Protein AF-A0A3D1QAK8-F1 (afdb_monomer_lite)

pLDDT: mean 96.1, std 4.77, range [62.31, 98.62]

Secondary structure (DSSP, 8-state):
-HHHHH-HHHHHHHHHHHHHHHHHHHHHHSEESS-GGG--SSEEEEE-TT---HHHHHHHHHTTT---EEP-GGGTTTEEEEE---

Structure (mmCIF, N/CA/C/O backbone):
data_AF-A0A3D1QAK8-F1
#
_entry.id   AF-A0A3D1QAK8-F1
#
loop_
_atom_site.group_PDB
_atom_site.id
_atom_site.type_symbol
_atom_site.label_atom_id
_atom_site.label_alt_id
_atom_site.label_comp_id
_atom_site.label_asym_id
_atom_site.label_entity_id
_atom_site.label_seq_id
_atom_site.pdbx_PDB_ins_code
_atom_site.Cartn_x
_atom_site.Cartn_y
_atom_site.Cartn_z
_atom_site.occupancy
_atom_site.B_iso_or_equiv
_atom_site.auth_seq_id
_atom_site.auth_comp_id
_atom_site.auth_asym_id
_atom_site.auth_atom_id
_atom_site.pdbx_PDB_model_num
ATOM 1 N N . GLU A 1 1 ? 16.000 10.774 -18.486 1.00 62.31 1 GLU A N 1
ATOM 2 C CA . GLU A 1 1 ? 16.861 9.752 -19.127 1.00 62.31 1 GLU A CA 1
ATOM 3 C C . GLU A 1 1 ? 16.614 8.337 -18.604 1.00 62.31 1 GLU A C 1
ATOM 5 O O . GLU A 1 1 ? 16.146 7.527 -19.389 1.00 62.31 1 GLU A O 1
ATOM 10 N N . ARG A 1 2 ? 16.776 8.045 -17.299 1.00 84.31 2 ARG A N 1
ATOM 11 C CA . ARG A 1 2 ? 16.604 6.684 -16.722 1.00 84.31 2 ARG A CA 1
ATOM 12 C C . ARG A 1 2 ? 15.339 5.909 -17.143 1.00 84.31 2 ARG A C 1
ATOM 14 O O . ARG A 1 2 ? 15.439 4.718 -17.400 1.00 84.31 2 ARG A O 1
ATOM 21 N N . ILE A 1 3 ? 14.175 6.563 -17.232 1.00 90.19 3 ILE A N 1
ATOM 22 C CA . ILE A 1 3 ? 12.901 5.921 -17.630 1.00 90.19 3 ILE A CA 1
ATOM 23 C C . ILE A 1 3 ? 12.937 5.431 -19.083 1.00 90.19 3 ILE A C 1
ATOM 25 O O . ILE A 1 3 ? 12.486 4.329 -19.381 1.00 90.19 3 ILE A O 1
ATOM 29 N N . LEU A 1 4 ? 13.477 6.247 -19.992 1.00 93.06 4 LEU A N 1
ATOM 30 C CA . LEU A 1 4 ? 13.557 5.889 -21.408 1.00 93.06 4 LEU A CA 1
ATOM 31 C C . LEU A 1 4 ? 14.624 4.815 -21.639 1.00 93.06 4 LEU A C 1
ATOM 33 O O . LEU A 1 4 ? 14.427 3.943 -22.475 1.00 93.06 4 LEU A O 1
ATOM 37 N N . THR A 1 5 ? 15.704 4.831 -20.850 1.00 94.62 5 THR A N 1
ATOM 38 C CA . THR A 1 5 ? 16.725 3.774 -20.850 1.00 94.62 5 THR A CA 1
ATOM 39 C C . THR A 1 5 ? 16.183 2.433 -20.340 1.00 94.62 5 THR A C 1
ATOM 41 O O . THR A 1 5 ? 16.508 1.396 -20.908 1.00 94.62 5 THR A O 1
ATOM 44 N N . GLU A 1 6 ? 15.353 2.435 -19.288 1.00 92.56 6 GLU A N 1
ATOM 45 C CA . GLU A 1 6 ? 14.645 1.240 -18.792 1.00 92.56 6 GLU A CA 1
ATOM 46 C C . GLU A 1 6 ? 13.677 0.684 -19.850 1.00 92.56 6 GLU A C 1
ATOM 48 O O . GLU A 1 6 ? 13.571 -0.530 -20.016 1.00 92.56 6 GLU A O 1
ATOM 53 N N . GLY A 1 7 ? 13.016 1.578 -20.590 1.00 96.12 7 GLY A N 1
ATOM 54 C CA . GLY A 1 7 ? 11.969 1.260 -21.555 1.00 96.12 7 GLY A CA 1
ATOM 55 C C . GLY A 1 7 ? 10.585 1.293 -20.906 1.00 96.12 7 GLY A C 1
ATOM 56 O O . GLY A 1 7 ? 10.370 0.738 -19.829 1.00 96.12 7 GLY A O 1
ATOM 57 N N . LEU A 1 8 ? 9.628 1.948 -21.571 1.00 95.19 8 LEU A N 1
ATOM 58 C CA . LEU A 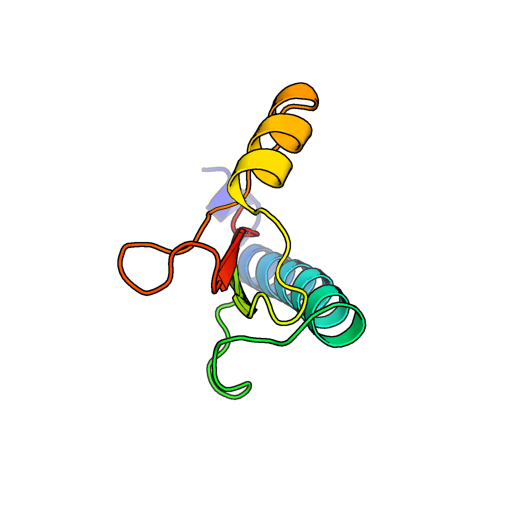1 8 ? 8.293 2.199 -21.011 1.00 95.19 8 LEU A CA 1
ATOM 59 C C . LEU A 1 8 ? 7.544 0.906 -20.669 1.00 95.19 8 LEU A C 1
ATOM 61 O O . LEU A 1 8 ? 6.988 0.793 -19.581 1.00 95.19 8 LEU A O 1
ATOM 65 N N . GLU A 1 9 ? 7.579 -0.087 -21.557 1.00 95.75 9 GLU A N 1
ATOM 66 C CA . GLU A 1 9 ? 6.911 -1.375 -21.335 1.00 95.75 9 GLU A CA 1
ATOM 67 C C . GLU A 1 9 ? 7.484 -2.112 -20.123 1.00 95.75 9 GLU A C 1
ATOM 69 O O . GLU A 1 9 ? 6.733 -2.538 -19.248 1.00 95.75 9 GLU A O 1
ATOM 74 N N . LYS A 1 10 ? 8.817 -2.188 -20.025 1.00 95.56 10 LYS A N 1
ATOM 75 C CA . LYS A 1 10 ? 9.510 -2.819 -18.893 1.00 95.56 10 LYS A CA 1
ATOM 76 C C . LYS A 1 10 ? 9.198 -2.112 -17.579 1.00 95.56 10 LYS A C 1
ATOM 78 O O . LYS A 1 10 ? 8.982 -2.775 -16.567 1.00 95.56 10 LYS A O 1
ATOM 83 N N . ARG A 1 11 ? 9.123 -0.780 -17.599 1.00 94.94 11 ARG A N 1
ATOM 84 C CA . ARG A 1 11 ? 8.743 0.014 -16.429 1.00 94.94 11 ARG A CA 1
ATOM 85 C C . ARG A 1 11 ? 7.312 -0.290 -15.980 1.00 94.94 11 ARG A C 1
ATOM 87 O O . ARG A 1 11 ? 7.100 -0.568 -14.803 1.00 94.94 11 ARG A O 1
ATOM 94 N N . CYS A 1 12 ? 6.348 -0.274 -16.903 1.00 95.38 12 CYS A N 1
ATOM 95 C CA . CYS A 1 12 ? 4.952 -0.598 -16.596 1.00 95.38 12 CYS A CA 1
ATOM 96 C C . CYS A 1 12 ? 4.795 -2.035 -16.087 1.00 95.38 12 CYS A C 1
ATOM 98 O O . CYS A 1 12 ? 4.049 -2.273 -15.142 1.00 95.38 12 CYS A O 1
ATOM 100 N N . GLU A 1 13 ? 5.515 -2.985 -16.678 1.00 96.38 13 GLU A N 1
ATOM 101 C CA . GLU A 1 13 ? 5.510 -4.377 -16.234 1.00 96.38 13 GLU A CA 1
ATOM 102 C C . GLU A 1 13 ? 6.064 -4.517 -14.811 1.00 96.38 13 GLU A C 1
ATOM 104 O O . GLU A 1 13 ? 5.444 -5.143 -13.953 1.00 96.38 13 GLU A O 1
ATOM 109 N N . ARG A 1 14 ? 7.174 -3.841 -14.504 1.00 96.25 14 ARG A N 1
ATOM 110 C CA . ARG A 1 14 ? 7.732 -3.820 -13.149 1.00 96.25 14 ARG A CA 1
ATOM 111 C C . ARG A 1 14 ? 6.765 -3.208 -12.131 1.00 96.25 14 ARG A C 1
ATOM 113 O O . ARG A 1 14 ? 6.655 -3.721 -11.018 1.00 96.25 14 ARG A O 1
ATOM 120 N N . HIS A 1 15 ? 6.045 -2.144 -12.496 1.00 97.06 15 HIS A N 1
ATOM 121 C CA . HIS A 1 15 ? 4.989 -1.569 -11.651 1.00 97.06 15 HIS A CA 1
ATOM 122 C C . HIS A 1 15 ? 3.870 -2.575 -11.381 1.00 97.06 15 HIS A C 1
ATOM 124 O O . HIS A 1 15 ? 3.516 -2.775 -10.223 1.00 97.06 15 HIS A O 1
ATOM 130 N N . ARG A 1 16 ? 3.392 -3.300 -12.400 1.00 97.31 16 ARG A N 1
ATOM 131 C CA . ARG A 1 16 ? 2.379 -4.359 -12.229 1.00 97.31 16 ARG A CA 1
ATOM 132 C C . ARG A 1 16 ? 2.845 -5.484 -11.314 1.00 97.31 16 ARG A C 1
ATOM 134 O O . ARG A 1 16 ? 2.095 -5.903 -10.435 1.00 97.31 16 ARG A O 1
ATOM 141 N N . GLN A 1 17 ? 4.087 -5.937 -11.466 1.00 97.62 17 GLN A N 1
ATOM 142 C CA . GLN A 1 17 ? 4.661 -6.985 -10.617 1.00 97.62 17 GLN A CA 1
ATOM 143 C C . GLN A 1 17 ? 4.727 -6.552 -9.148 1.00 97.62 17 GLN A C 1
ATOM 145 O O . GLN A 1 17 ? 4.306 -7.290 -8.254 1.00 97.62 17 GLN A O 1
ATOM 150 N N . MET A 1 18 ? 5.192 -5.327 -8.888 1.00 97.88 18 MET A N 1
ATOM 151 C CA . MET A 1 18 ? 5.219 -4.777 -7.533 1.00 97.88 18 MET A CA 1
ATOM 152 C C . MET A 1 18 ? 3.808 -4.539 -6.982 1.00 97.88 18 MET A C 1
ATOM 154 O O . MET A 1 18 ? 3.559 -4.784 -5.797 1.00 97.88 18 MET A O 1
ATOM 158 N N . ALA A 1 19 ? 2.870 -4.118 -7.833 1.00 98.19 19 ALA A N 1
ATOM 159 C CA . ALA A 1 19 ? 1.475 -3.961 -7.463 1.00 98.19 19 ALA A CA 1
ATOM 160 C C . ALA A 1 19 ? 0.869 -5.292 -7.012 1.00 98.19 19 ALA A C 1
ATOM 162 O O . ALA A 1 19 ? 0.279 -5.341 -5.933 1.00 98.19 19 ALA A O 1
ATOM 163 N N . GLU A 1 20 ? 1.061 -6.377 -7.765 1.00 98.25 20 GLU A N 1
ATOM 164 C CA . GLU A 1 20 ? 0.557 -7.701 -7.386 1.00 98.25 20 GLU A CA 1
ATOM 165 C C . GLU A 1 20 ? 1.228 -8.270 -6.139 1.00 98.25 20 GLU A C 1
ATOM 167 O O . GLU A 1 20 ? 0.547 -8.891 -5.319 1.00 98.25 20 GLU A O 1
ATOM 172 N N . TYR A 1 21 ? 2.516 -7.995 -5.916 1.00 98.31 21 TYR A N 1
ATOM 173 C CA . TYR A 1 21 ? 3.180 -8.362 -4.665 1.00 98.31 21 TYR A CA 1
ATOM 174 C C . TYR A 1 21 ? 2.477 -7.725 -3.454 1.00 98.31 21 TYR A C 1
ATOM 176 O O . TYR A 1 21 ? 2.100 -8.407 -2.495 1.00 98.31 21 TYR A O 1
ATOM 184 N N . VAL A 1 22 ? 2.224 -6.415 -3.521 1.00 98.31 22 VAL A N 1
ATOM 185 C CA . VAL A 1 22 ? 1.555 -5.679 -2.441 1.00 98.31 22 VAL A CA 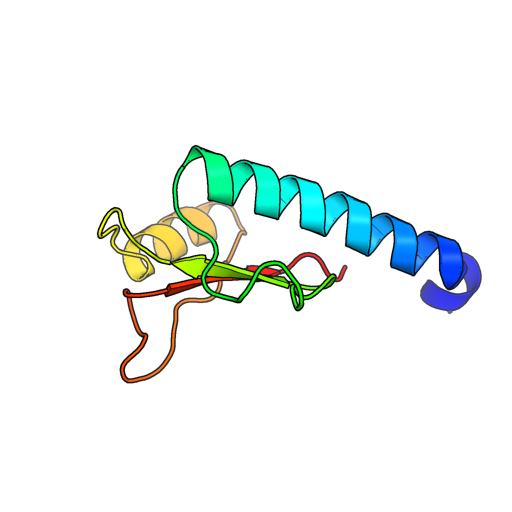1
ATOM 186 C C . VAL A 1 22 ? 0.075 -6.059 -2.328 1.00 98.31 22 VAL A C 1
ATOM 188 O O . VAL A 1 22 ? -0.425 -6.213 -1.214 1.00 98.31 22 VAL A O 1
ATOM 191 N N . ARG A 1 23 ? -0.639 -6.246 -3.447 1.00 98.62 23 ARG A N 1
ATOM 192 C CA . ARG A 1 23 ? -2.050 -6.678 -3.453 1.00 98.62 23 ARG A CA 1
ATOM 193 C C . ARG A 1 23 ? -2.201 -8.072 -2.849 1.00 98.62 23 ARG A C 1
ATOM 195 O O . ARG A 1 23 ? -3.088 -8.274 -2.029 1.00 98.62 23 ARG A O 1
ATOM 202 N N . SER A 1 24 ? -1.315 -9.009 -3.181 1.00 98.56 24 SER A N 1
ATOM 203 C CA . SER A 1 24 ? -1.308 -10.360 -2.604 1.00 98.56 24 SER A CA 1
ATOM 204 C C . SER A 1 24 ? -1.075 -10.328 -1.094 1.00 98.56 24 SER A C 1
ATOM 206 O O . SER A 1 24 ? -1.798 -10.982 -0.340 1.00 98.56 24 SER A O 1
ATOM 208 N N . TRP A 1 25 ? -0.127 -9.508 -0.629 1.00 98.50 25 TRP A N 1
ATOM 209 C CA . TRP A 1 25 ? 0.082 -9.277 0.801 1.00 98.50 25 TRP A CA 1
ATOM 210 C C . TRP A 1 25 ? -1.163 -8.669 1.470 1.00 98.50 25 TRP A C 1
ATOM 212 O O . TRP A 1 25 ? -1.599 -9.147 2.518 1.00 98.50 25 TRP A O 1
ATOM 222 N N . ALA A 1 26 ? -1.784 -7.668 0.841 1.00 98.38 26 ALA A N 1
ATOM 223 C CA . ALA A 1 26 ? -2.985 -7.019 1.355 1.00 98.38 26 ALA A CA 1
ATOM 224 C C . ALA A 1 26 ? -4.179 -7.981 1.429 1.00 98.38 26 ALA A C 1
ATOM 226 O O . ALA A 1 26 ? -4.860 -7.998 2.446 1.00 98.38 26 ALA A O 1
ATOM 227 N N . ARG A 1 27 ? -4.407 -8.827 0.415 1.00 98.19 27 ARG A N 1
ATOM 228 C CA . ARG A 1 27 ? -5.458 -9.862 0.440 1.00 98.19 27 ARG A CA 1
ATOM 229 C C . ARG A 1 27 ? -5.221 -10.902 1.538 1.00 98.19 27 ARG A C 1
ATOM 231 O O . ARG A 1 27 ? -6.175 -11.399 2.122 1.00 98.19 27 ARG A O 1
ATOM 238 N N . LYS A 1 28 ? -3.957 -11.224 1.837 1.00 98.38 28 LYS A N 1
ATOM 239 C CA . LYS A 1 28 ? -3.600 -12.207 2.871 1.00 98.38 28 LYS A CA 1
ATOM 240 C C . LYS A 1 28 ? -3.784 -11.680 4.296 1.00 98.38 28 LYS A C 1
ATOM 242 O O . LYS A 1 28 ? -4.188 -12.439 5.171 1.00 98.38 28 LYS A O 1
ATOM 247 N N . TYR A 1 29 ? -3.430 -10.420 4.549 1.00 98.06 29 TYR A N 1
ATOM 248 C CA . TYR A 1 29 ? -3.350 -9.878 5.912 1.00 98.06 29 TYR A CA 1
ATOM 249 C C . TYR A 1 29 ? -4.377 -8.789 6.230 1.00 98.06 29 TYR A C 1
ATOM 251 O O . TYR A 1 29 ? -4.537 -8.464 7.404 1.00 98.06 29 TYR A O 1
ATOM 259 N N . PHE A 1 30 ? -5.032 -8.220 5.220 1.00 98.12 30 PHE A N 1
ATOM 260 C CA . PHE A 1 30 ? -5.963 -7.094 5.313 1.00 98.12 30 PHE A CA 1
ATOM 261 C C . PHE A 1 30 ? -7.115 -7.271 4.300 1.00 98.12 30 PHE A C 1
ATOM 263 O O . PHE A 1 30 ? -7.619 -8.378 4.125 1.00 98.12 30 PHE A O 1
ATOM 270 N N . ALA A 1 31 ? -7.559 -6.186 3.658 1.00 98.06 31 ALA A N 1
ATOM 271 C CA . ALA A 1 31 ? -8.447 -6.182 2.502 1.00 98.06 31 ALA A CA 1
ATOM 272 C C . ALA A 1 31 ? -8.063 -5.034 1.553 1.00 98.06 31 ALA A C 1
ATOM 274 O O . ALA A 1 31 ? -7.578 -3.987 1.994 1.00 98.06 31 ALA A O 1
ATOM 275 N N . LEU A 1 32 ? -8.298 -5.204 0.251 1.00 98.44 32 LEU A N 1
ATOM 276 C CA . LEU A 1 32 ? -8.167 -4.109 -0.713 1.00 98.44 32 LEU A CA 1
ATOM 277 C C . LEU A 1 32 ? -9.284 -3.080 -0.487 1.00 98.44 32 LEU A C 1
ATOM 279 O O . LEU A 1 32 ? -10.410 -3.441 -0.151 1.00 98.44 32 LEU A O 1
ATOM 283 N N . PHE A 1 33 ? -8.960 -1.793 -0.625 1.00 97.62 33 PHE A N 1
ATOM 284 C CA . PHE A 1 33 ? -9.941 -0.717 -0.444 1.00 97.62 33 PHE A CA 1
ATOM 285 C C . PHE A 1 33 ? -10.757 -0.439 -1.711 1.00 97.62 33 PHE A C 1
ATOM 287 O O . PHE A 1 33 ? -11.945 -0.140 -1.630 1.00 97.62 33 PHE A O 1
ATOM 294 N N . ALA A 1 34 ? -10.111 -0.502 -2.876 1.00 96.12 34 ALA A N 1
ATOM 295 C CA . ALA A 1 34 ? -10.748 -0.255 -4.164 1.00 96.12 34 ALA A CA 1
ATOM 296 C C . ALA A 1 34 ? -11.342 -1.541 -4.754 1.00 96.12 34 ALA A C 1
ATOM 298 O O . ALA A 1 34 ? -10.906 -2.645 -4.427 1.00 96.12 34 ALA A O 1
ATOM 299 N N . ASP A 1 35 ? -12.303 -1.375 -5.662 1.00 96.81 35 ASP A N 1
ATOM 300 C CA . ASP A 1 35 ? -12.820 -2.459 -6.496 1.00 96.81 35 ASP A CA 1
ATOM 301 C C . ASP A 1 35 ? -11.676 -3.099 -7.296 1.00 96.81 35 ASP A C 1
ATOM 303 O O . ASP A 1 35 ? -10.873 -2.400 -7.923 1.00 96.81 35 ASP A O 1
ATOM 307 N N . GLU A 1 36 ? -11.604 -4.431 -7.274 1.00 96.12 36 GLU A N 1
ATOM 308 C CA . GLU A 1 36 ? -10.508 -5.181 -7.890 1.00 96.12 36 GLU A CA 1
ATOM 309 C C . GLU A 1 36 ? -10.396 -4.976 -9.408 1.00 96.12 36 GLU A C 1
ATOM 311 O O . GLU A 1 36 ? -9.324 -5.161 -9.980 1.00 96.12 36 GLU A O 1
ATOM 316 N N . ARG A 1 37 ? -11.470 -4.523 -10.062 1.00 96.62 37 ARG A N 1
ATOM 317 C CA . ARG A 1 37 ? -11.480 -4.203 -11.496 1.00 96.62 37 ARG A CA 1
ATOM 318 C C . ARG A 1 37 ? -10.720 -2.916 -11.837 1.00 96.62 37 ARG A C 1
ATOM 320 O O . ARG A 1 37 ? -10.414 -2.696 -13.005 1.00 96.62 37 ARG A O 1
ATOM 327 N N . TYR A 1 38 ? -10.429 -2.069 -10.846 1.00 97.00 38 TYR A N 1
ATOM 328 C CA . TYR A 1 38 ? -9.888 -0.716 -11.040 1.00 97.00 38 TYR A CA 1
ATOM 329 C C . TYR A 1 38 ? -8.680 -0.417 -10.138 1.00 97.00 38 TYR A C 1
ATOM 331 O O . TYR A 1 38 ? -8.471 0.718 -9.703 1.00 97.00 38 TYR A O 1
ATOM 339 N N . LEU A 1 39 ? -7.881 -1.437 -9.819 1.00 97.56 39 LEU A N 1
ATOM 340 C CA . LEU A 1 39 ? -6.703 -1.274 -8.967 1.00 97.56 39 LEU A CA 1
ATOM 341 C C . LEU A 1 39 ? -5.598 -0.475 -9.676 1.00 97.56 39 LEU A C 1
ATOM 343 O O . LEU A 1 39 ? -5.303 -0.692 -10.847 1.00 97.56 39 LEU A O 1
ATOM 347 N N . SER A 1 40 ? -4.947 0.430 -8.940 1.00 97.69 40 SER A N 1
ATOM 348 C CA . SER A 1 40 ? -3.805 1.202 -9.447 1.00 97.69 40 SER A CA 1
ATOM 349 C C . SER A 1 40 ? -2.534 0.354 -9.490 1.00 97.69 40 SER A C 1
ATOM 351 O O . SER A 1 40 ? -2.215 -0.357 -8.534 1.00 97.69 40 SER A O 1
ATOM 353 N N . ASP A 1 41 ? -1.773 0.474 -10.576 1.00 97.31 41 ASP A N 1
ATOM 354 C CA . ASP A 1 41 ? -0.476 -0.195 -10.743 1.00 97.31 41 ASP A CA 1
ATOM 355 C C . ASP A 1 41 ? 0.683 0.550 -10.065 1.00 97.31 41 ASP A C 1
ATOM 357 O O . ASP A 1 41 ? 1.797 0.052 -10.054 1.00 97.31 41 ASP A O 1
ATOM 361 N N . THR A 1 42 ? 0.444 1.720 -9.461 1.00 97.06 42 THR A N 1
ATOM 362 C CA . THR A 1 42 ? 1.511 2.538 -8.842 1.00 97.06 42 THR A CA 1
ATOM 363 C C . THR A 1 42 ? 1.403 2.677 -7.324 1.00 97.06 42 THR A C 1
ATOM 365 O O . THR A 1 42 ? 2.352 3.102 -6.658 1.00 97.06 42 THR A O 1
ATOM 368 N N . LEU A 1 43 ? 0.233 2.363 -6.762 1.00 97.56 43 LEU A N 1
ATOM 369 C CA . LEU A 1 43 ? 0.006 2.277 -5.322 1.00 97.56 43 LEU A CA 1
ATOM 370 C C . LEU A 1 43 ? -1.136 1.309 -5.017 1.00 97.56 43 LEU A C 1
ATOM 372 O O . LEU A 1 43 ? -2.068 1.172 -5.804 1.00 97.56 43 LEU A O 1
ATOM 376 N N . THR A 1 44 ? -1.115 0.703 -3.834 1.00 98.50 44 THR A N 1
ATOM 377 C CA . THR A 1 44 ? -2.224 -0.125 -3.344 1.00 98.50 44 THR A CA 1
ATOM 378 C C . THR A 1 44 ? -2.855 0.545 -2.131 1.00 98.50 44 THR A C 1
ATOM 380 O O . THR A 1 44 ? -2.175 0.788 -1.134 1.00 98.50 44 THR A O 1
ATOM 383 N N . ALA A 1 45 ? -4.154 0.847 -2.218 1.00 98.12 45 ALA A N 1
ATOM 384 C CA . ALA A 1 45 ? -4.958 1.318 -1.094 1.00 98.12 45 ALA A CA 1
ATOM 385 C C . ALA A 1 45 ? -5.565 0.128 -0.343 1.00 98.12 45 ALA A C 1
ATOM 387 O O . ALA A 1 45 ? -6.186 -0.749 -0.947 1.00 98.12 45 ALA A O 1
ATOM 388 N N . ILE A 1 46 ? -5.365 0.105 0.970 1.00 98.62 46 ILE A N 1
ATOM 389 C CA . ILE A 1 46 ? -5.640 -1.037 1.838 1.00 98.62 46 ILE A CA 1
ATOM 390 C C . ILE A 1 46 ? -6.587 -0.586 2.945 1.00 98.62 46 ILE A C 1
ATOM 392 O O . ILE A 1 46 ? -6.375 0.452 3.578 1.00 98.62 46 ILE A O 1
ATOM 396 N N . THR A 1 47 ? -7.634 -1.371 3.175 1.00 98.44 47 THR A N 1
ATOM 397 C CA . THR A 1 47 ? -8.562 -1.178 4.288 1.00 98.44 47 THR A CA 1
ATOM 398 C C . THR A 1 47 ? -7.915 -1.677 5.575 1.00 98.44 47 THR A C 1
ATOM 400 O O . THR A 1 47 ? -7.467 -2.821 5.648 1.00 98.44 47 THR A O 1
ATOM 403 N N . ASN A 1 48 ? -7.900 -0.844 6.615 1.00 98.12 48 ASN A N 1
ATOM 404 C CA . ASN A 1 48 ? -7.396 -1.207 7.937 1.00 98.12 48 ASN A CA 1
ATOM 405 C C . ASN A 1 48 ? -8.446 -2.005 8.733 1.00 98.12 48 ASN A C 1
ATOM 407 O O . ASN A 1 48 ? -8.907 -1.590 9.792 1.00 98.12 48 ASN A O 1
ATOM 411 N N . ASN A 1 49 ? -8.835 -3.174 8.227 1.00 97.88 49 ASN A N 1
ATOM 412 C CA . ASN A 1 49 ? -9.805 -4.066 8.875 1.00 97.88 49 ASN A CA 1
ATOM 413 C C . ASN A 1 49 ? -9.275 -4.749 10.152 1.00 97.88 49 ASN A C 1
ATOM 415 O O . ASN A 1 49 ? -10.000 -5.512 10.786 1.00 97.88 49 ASN A O 1
ATOM 419 N N . ARG A 1 50 ? -8.021 -4.482 10.534 1.00 97.44 50 ARG A N 1
ATOM 420 C CA . ARG A 1 50 ? -7.392 -4.972 11.770 1.00 97.44 50 ARG A CA 1
ATOM 421 C C . ARG A 1 50 ? -7.243 -3.894 12.839 1.00 97.44 50 ARG A C 1
ATOM 423 O O . ARG A 1 50 ? -6.727 -4.200 13.907 1.00 97.44 50 ARG A O 1
ATOM 430 N N . ASN A 1 51 ? -7.694 -2.668 12.558 1.00 96.56 51 ASN A N 1
ATOM 431 C CA . ASN A 1 51 ? -7.637 -1.527 13.472 1.00 96.56 51 ASN A CA 1
ATOM 432 C C . ASN A 1 51 ? -6.229 -1.276 14.041 1.00 96.56 51 ASN A C 1
ATOM 434 O O . ASN A 1 51 ? -6.077 -0.981 15.224 1.00 96.56 51 ASN A O 1
ATOM 438 N N . ILE A 1 52 ? -5.191 -1.416 13.207 1.00 97.19 52 ILE A N 1
ATOM 439 C CA . ILE A 1 52 ? -3.825 -1.056 13.611 1.00 97.19 52 ILE A CA 1
ATOM 440 C C . ILE A 1 52 ? -3.692 0.465 13.748 1.00 97.19 52 ILE A C 1
ATOM 442 O O . ILE A 1 52 ? -4.348 1.208 13.017 1.00 97.19 52 ILE A O 1
ATOM 446 N N . ASP A 1 53 ? -2.806 0.932 14.625 1.00 97.00 53 ASP A N 1
ATOM 447 C CA . ASP A 1 53 ? -2.406 2.339 14.654 1.00 97.00 53 ASP A CA 1
ATOM 448 C C . ASP A 1 53 ? -1.432 2.608 13.496 1.00 97.00 53 ASP A C 1
ATOM 450 O O . ASP A 1 53 ? -0.260 2.224 13.524 1.00 97.00 53 ASP A O 1
ATOM 454 N N . VAL A 1 54 ? -1.932 3.236 12.430 1.00 97.56 54 VAL A N 1
ATOM 455 C CA . VAL A 1 54 ? -1.131 3.519 11.231 1.00 97.56 54 VAL A CA 1
ATOM 456 C C . VAL A 1 54 ? -0.113 4.632 11.502 1.00 97.56 54 VAL A C 1
ATOM 458 O O . VAL A 1 54 ? 0.937 4.671 10.856 1.00 97.56 54 VAL A O 1
ATOM 461 N N . ALA A 1 55 ? -0.390 5.539 12.443 1.00 96.50 55 ALA A N 1
ATOM 462 C CA . ALA A 1 55 ? 0.547 6.589 12.820 1.00 96.50 55 ALA A CA 1
ATOM 463 C C . ALA A 1 55 ? 1.745 6.004 13.579 1.00 96.50 55 ALA A C 1
ATOM 465 O O . ALA A 1 55 ? 2.887 6.304 13.223 1.00 96.50 55 ALA A O 1
ATOM 466 N N . ASP A 1 56 ? 1.499 5.121 14.549 1.00 97.81 56 ASP A N 1
ATOM 467 C CA . ASP A 1 56 ? 2.573 4.427 15.259 1.00 97.81 56 ASP A CA 1
ATOM 468 C C . ASP A 1 56 ? 3.346 3.471 14.338 1.00 97.81 56 ASP A C 1
ATOM 470 O O . ASP A 1 56 ? 4.578 3.477 14.348 1.00 97.81 56 ASP A O 1
ATOM 474 N N . LEU A 1 57 ? 2.662 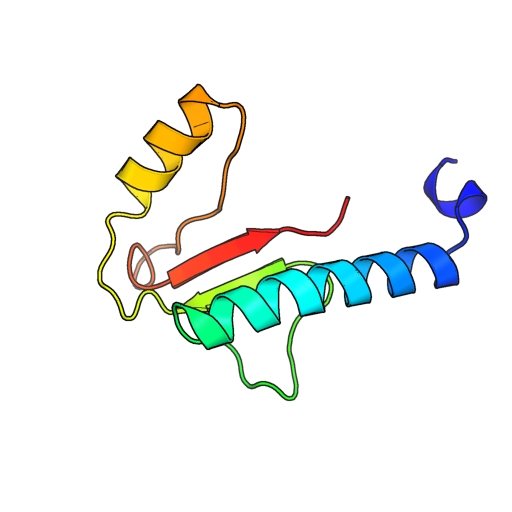2.741 13.447 1.00 97.38 57 LEU A N 1
ATOM 475 C CA . LEU A 1 57 ? 3.334 1.933 12.423 1.00 97.38 57 LEU A CA 1
ATOM 476 C C . LEU A 1 57 ? 4.287 2.786 11.574 1.00 97.38 57 LEU A C 1
ATOM 478 O O . LEU A 1 57 ? 5.431 2.397 11.352 1.00 97.38 57 LEU A O 1
ATOM 482 N N . ASN A 1 58 ? 3.847 3.960 11.115 1.00 97.62 58 ASN A N 1
ATOM 483 C CA . ASN A 1 58 ? 4.703 4.868 10.353 1.00 97.62 58 ASN A CA 1
ATOM 484 C C . ASN A 1 58 ? 5.894 5.383 11.160 1.00 97.62 58 ASN A C 1
ATOM 486 O O . ASN A 1 58 ? 6.987 5.495 10.610 1.00 97.62 58 ASN A O 1
ATOM 490 N N . ARG A 1 59 ? 5.705 5.671 12.451 1.00 98.00 59 ARG A N 1
ATOM 491 C CA . ARG A 1 59 ? 6.795 6.062 13.351 1.00 98.00 59 ARG A CA 1
ATOM 492 C C . ARG A 1 59 ? 7.854 4.956 13.428 1.00 98.00 59 ARG A C 1
ATOM 494 O O . ARG A 1 59 ? 9.027 5.235 13.199 1.00 98.00 59 ARG A O 1
ATOM 501 N N . GLN A 1 60 ? 7.439 3.707 13.652 1.00 98.12 60 GLN A N 1
ATOM 502 C CA . GLN A 1 60 ? 8.339 2.546 13.718 1.00 98.12 60 GLN A CA 1
ATOM 503 C C . GLN A 1 60 ? 9.012 2.227 12.371 1.00 98.12 60 GLN A C 1
ATOM 50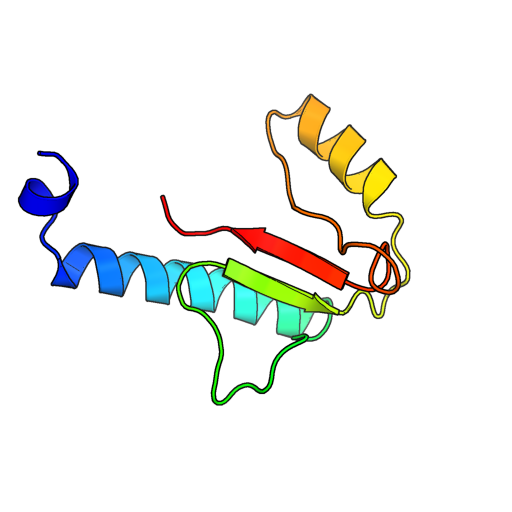5 O O . GLN A 1 60 ? 10.177 1.836 12.325 1.00 98.12 60 GLN A O 1
ATOM 510 N N . LEU A 1 61 ? 8.300 2.390 11.253 1.00 97.81 61 LEU A N 1
ATOM 511 C CA . LEU A 1 61 ? 8.885 2.255 9.915 1.00 97.81 61 LEU A CA 1
ATOM 512 C C . LEU A 1 61 ? 9.928 3.347 9.646 1.00 97.81 61 LEU A C 1
ATOM 514 O O . LEU A 1 61 ? 10.973 3.056 9.060 1.00 97.81 61 LEU A O 1
ATOM 518 N N . GLY A 1 62 ? 9.676 4.569 10.121 1.00 98.06 62 GLY A N 1
ATOM 519 C CA . GLY A 1 62 ? 10.581 5.708 9.992 1.00 98.06 62 GLY A CA 1
ATOM 520 C C . GLY A 1 62 ? 11.933 5.476 10.665 1.00 98.06 62 GLY A C 1
ATOM 521 O O . GLY A 1 62 ? 12.959 5.840 10.096 1.00 98.06 62 GLY A O 1
ATOM 522 N N . GLU A 1 63 ? 11.962 4.768 11.799 1.00 98.19 63 GLU A N 1
ATOM 523 C CA . GLU A 1 63 ? 13.204 4.335 12.469 1.00 98.19 63 GLU A CA 1
ATOM 524 C C . GLU A 1 63 ? 14.084 3.443 11.570 1.00 98.19 63 GLU A C 1
ATOM 526 O O . GLU A 1 63 ? 15.291 3.340 11.776 1.00 98.19 63 GLU A O 1
ATOM 531 N N . ARG A 1 64 ? 13.493 2.818 10.543 1.00 97.69 64 ARG A N 1
ATOM 532 C CA . ARG A 1 64 ? 14.168 1.955 9.560 1.00 97.69 64 ARG A CA 1
ATOM 533 C C . ARG A 1 64 ? 14.307 2.607 8.179 1.00 97.69 64 ARG A C 1
ATOM 535 O O . ARG A 1 64 ? 14.719 1.936 7.238 1.00 97.69 64 ARG A O 1
ATOM 542 N N . GLY A 1 65 ? 13.953 3.887 8.042 1.00 97.56 65 GLY A N 1
ATOM 543 C CA . GLY A 1 65 ? 14.022 4.625 6.778 1.00 97.56 65 GLY A CA 1
ATOM 544 C C . GLY A 1 65 ? 12.866 4.356 5.809 1.00 97.56 65 GLY A C 1
ATOM 545 O O . GLY A 1 65 ? 12.988 4.650 4.622 1.00 97.56 65 GLY A O 1
ATOM 546 N N . PHE A 1 66 ? 11.747 3.805 6.289 1.00 97.06 66 PHE A N 1
ATOM 547 C CA . PHE A 1 66 ? 10.564 3.525 5.473 1.00 97.06 66 PHE A CA 1
ATOM 548 C C . PHE A 1 66 ? 9.377 4.401 5.864 1.00 97.06 66 PHE A C 1
ATOM 550 O O . PHE A 1 66 ? 9.237 4.827 7.007 1.00 97.06 66 PHE A O 1
ATOM 557 N N . GLN A 1 67 ? 8.475 4.626 4.912 1.00 96.50 67 GLN A N 1
ATOM 558 C CA . GLN A 1 67 ? 7.244 5.369 5.143 1.00 96.50 67 GLN A CA 1
ATOM 559 C C . GLN A 1 67 ? 6.118 4.811 4.275 1.00 96.50 67 GLN A C 1
ATOM 561 O O . GLN A 1 67 ? 6.315 4.504 3.098 1.00 96.50 67 GLN A O 1
ATOM 566 N N . ILE A 1 68 ? 4.920 4.726 4.847 1.00 97.06 68 ILE A N 1
ATOM 567 C CA . ILE A 1 68 ? 3.677 4.460 4.124 1.00 97.06 68 ILE A CA 1
ATOM 568 C C . ILE A 1 68 ? 2.703 5.619 4.336 1.00 97.06 68 ILE A C 1
ATOM 570 O O . ILE A 1 68 ? 2.851 6.444 5.238 1.00 97.06 68 ILE A O 1
ATOM 574 N N . SER A 1 69 ? 1.682 5.728 3.494 1.00 96.75 69 SER A N 1
ATOM 575 C CA . SER A 1 69 ? 0.710 6.812 3.648 1.00 96.75 69 SER A CA 1
ATOM 576 C C . SER A 1 69 ? -0.476 6.362 4.489 1.00 96.75 69 SER A C 1
ATOM 578 O O . SER A 1 69 ? -1.110 5.359 4.174 1.00 96.75 69 SER A O 1
ATOM 580 N N . ASN A 1 70 ? -0.837 7.142 5.503 1.00 97.38 70 ASN A N 1
ATOM 581 C CA . ASN A 1 70 ? -2.132 7.001 6.169 1.00 97.38 70 ASN A CA 1
ATOM 582 C C . ASN A 1 70 ? -3.258 7.538 5.249 1.00 97.38 70 ASN A C 1
ATOM 584 O O . ASN A 1 70 ? -3.003 8.219 4.241 1.00 97.38 70 ASN A O 1
ATOM 588 N N . GLY A 1 71 ? -4.506 7.208 5.569 1.00 94.44 71 GLY A N 1
ATOM 589 C CA . GLY A 1 71 ? -5.683 7.866 5.021 1.00 94.44 71 GLY A CA 1
ATOM 590 C C . GLY A 1 71 ? -5.806 9.318 5.497 1.00 94.44 71 GLY A C 1
ATOM 591 O O . GLY A 1 71 ? -5.193 9.735 6.481 1.00 94.44 71 GLY A O 1
ATOM 592 N N . TYR A 1 72 ? -6.619 10.101 4.790 1.00 92.50 72 TYR A N 1
ATOM 593 C CA . TYR A 1 72 ? -6.851 11.517 5.092 1.00 92.50 72 TYR A CA 1
ATOM 594 C C . TYR A 1 72 ? -8.261 11.757 5.630 1.00 92.50 72 TYR A C 1
ATOM 596 O O . TYR A 1 72 ? -9.205 11.052 5.264 1.00 92.50 72 TYR A O 1
ATOM 604 N N . GLY A 1 73 ? -8.423 12.792 6.460 1.00 94.88 73 GLY A N 1
ATOM 605 C CA . GLY A 1 73 ? -9.727 13.220 6.974 1.00 94.88 73 GLY A CA 1
ATOM 606 C C . GLY A 1 73 ? -10.521 12.058 7.578 1.00 94.88 73 GLY A C 1
ATOM 607 O O . GLY A 1 73 ? -10.029 11.349 8.450 1.00 94.88 73 GLY A O 1
ATOM 608 N N . LYS A 1 74 ? -11.732 11.816 7.060 1.00 95.06 74 LYS A N 1
ATOM 609 C CA . LYS A 1 74 ? -12.628 10.731 7.514 1.00 95.06 74 LYS A CA 1
ATOM 610 C C . LYS A 1 74 ? -12.071 9.314 7.309 1.00 95.06 74 LYS A C 1
ATOM 612 O O . LYS A 1 74 ? -12.621 8.377 7.889 1.00 95.06 74 LYS A O 1
ATOM 617 N N . MET A 1 75 ? -11.040 9.166 6.473 1.00 94.94 75 MET A N 1
ATOM 618 C CA . MET A 1 75 ? -10.375 7.898 6.155 1.00 94.94 75 MET A CA 1
ATOM 619 C C . MET A 1 75 ? -9.082 7.677 6.944 1.00 94.94 75 MET A C 1
ATOM 621 O O . MET A 1 75 ? -8.466 6.619 6.790 1.00 94.94 75 MET A O 1
ATOM 625 N N . LYS A 1 76 ? -8.662 8.648 7.767 1.00 95.81 76 LYS A N 1
ATOM 626 C CA . LYS A 1 76 ? -7.509 8.498 8.658 1.00 95.81 76 LYS A CA 1
ATOM 627 C C . LYS A 1 76 ? -7.706 7.274 9.555 1.00 95.81 76 LYS A C 1
ATOM 629 O O . LYS A 1 76 ? -8.802 7.069 10.071 1.00 95.81 76 LYS A O 1
ATOM 634 N N . ASP A 1 77 ? -6.673 6.441 9.642 1.00 95.06 77 ASP A N 1
ATOM 635 C CA . ASP A 1 77 ? -6.620 5.160 10.362 1.00 95.06 77 ASP A CA 1
ATOM 636 C C . ASP A 1 77 ? -7.635 4.095 9.912 1.00 95.06 77 ASP A C 1
ATOM 638 O O . ASP A 1 77 ? -7.545 2.945 10.327 1.00 95.06 77 ASP A O 1
ATOM 642 N N . LYS A 1 78 ? -8.546 4.409 8.984 1.00 97.56 78 LYS A N 1
ATOM 643 C CA . LYS A 1 78 ? -9.431 3.425 8.334 1.00 97.56 78 LYS A CA 1
ATOM 644 C C . LYS A 1 78 ? -8.796 2.791 7.106 1.00 97.56 78 LYS A C 1
ATOM 646 O O . LYS A 1 78 ? -9.186 1.703 6.691 1.00 97.56 78 LYS A O 1
ATOM 651 N N . THR A 1 79 ? -7.839 3.485 6.503 1.00 98.00 79 THR A N 1
ATOM 652 C CA . THR A 1 79 ? -7.113 3.032 5.319 1.00 98.00 79 THR A CA 1
ATOM 653 C C . THR A 1 79 ? -5.653 3.442 5.410 1.00 98.00 79 THR A C 1
ATOM 655 O O . THR A 1 79 ? -5.308 4.414 6.082 1.00 98.00 79 THR A O 1
ATOM 658 N N . PHE A 1 80 ? -4.802 2.728 4.688 1.00 98.31 80 PHE A N 1
ATOM 659 C CA . PHE A 1 80 ? -3.421 3.122 4.435 1.00 98.31 80 PHE A CA 1
ATOM 660 C C . PHE A 1 80 ? -3.025 2.733 3.010 1.00 98.31 80 PHE A C 1
ATOM 662 O O . PHE A 1 80 ? -3.733 1.986 2.332 1.00 98.31 80 PHE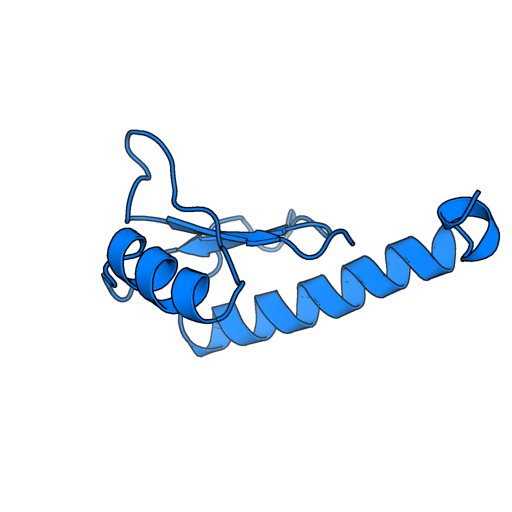 A O 1
ATOM 669 N N . ARG A 1 81 ? -1.921 3.287 2.509 1.00 98.12 81 ARG A N 1
ATOM 670 C CA . ARG A 1 81 ? -1.445 3.064 1.141 1.00 98.12 81 ARG A CA 1
ATOM 671 C C . ARG A 1 81 ? 0.039 2.748 1.128 1.00 98.12 81 ARG A C 1
ATOM 673 O O . ARG A 1 81 ? 0.827 3.428 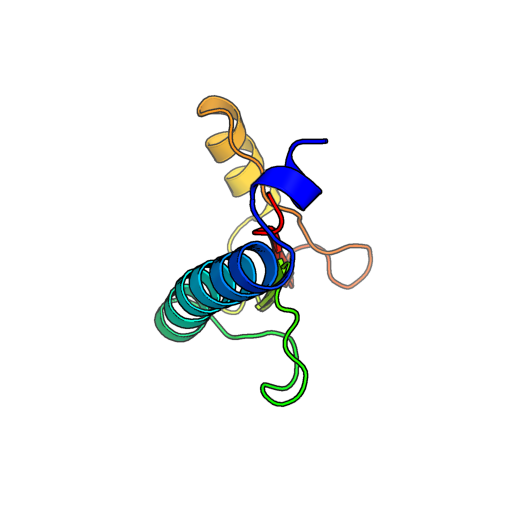1.785 1.00 98.12 81 ARG A O 1
ATOM 680 N N . ILE A 1 82 ? 0.398 1.769 0.308 1.00 98.12 82 ILE A N 1
ATOM 681 C CA . ILE A 1 82 ? 1.782 1.405 0.003 1.00 98.12 82 ILE A CA 1
ATOM 682 C C . ILE A 1 82 ? 2.034 1.777 -1.459 1.00 98.12 82 ILE A C 1
ATOM 684 O O . ILE A 1 82 ? 1.333 1.295 -2.349 1.00 98.12 82 ILE A O 1
ATOM 688 N N . ALA A 1 83 ? 2.995 2.672 -1.694 1.00 97.50 83 ALA A N 1
ATOM 689 C CA . ALA A 1 83 ? 3.390 3.103 -3.033 1.00 97.50 83 ALA A CA 1
ATOM 690 C C . ALA A 1 83 ? 4.455 2.163 -3.615 1.00 97.50 83 ALA A C 1
ATOM 692 O O . ALA A 1 83 ? 5.329 1.687 -2.893 1.00 97.50 83 ALA A O 1
ATOM 693 N N . HIS A 1 84 ? 4.395 1.920 -4.924 1.00 95.94 84 HIS A N 1
ATOM 694 C CA . HIS A 1 84 ? 5.295 1.004 -5.637 1.00 95.94 84 HIS A CA 1
ATOM 695 C C . HIS A 1 84 ? 5.679 1.517 -7.041 1.00 95.94 84 HIS A C 1
ATOM 697 O O . HIS A 1 84 ? 5.963 0.754 -7.957 1.00 95.94 84 HIS A O 1
ATOM 703 N N . MET A 1 85 ? 5.750 2.846 -7.184 1.00 90.19 85 MET A N 1
ATOM 704 C CA . MET A 1 85 ? 5.971 3.567 -8.450 1.00 90.19 85 MET A CA 1
ATOM 705 C C . MET A 1 85 ? 7.445 3.782 -8.847 1.00 90.19 85 MET A C 1
ATOM 707 O O . MET A 1 85 ? 7.697 4.299 -9.938 1.00 90.19 85 MET A O 1
ATOM 711 N N . ALA A 1 86 ? 8.423 3.473 -7.986 1.00 76.69 86 ALA A N 1
ATOM 712 C CA . ALA A 1 86 ? 9.843 3.784 -8.243 1.00 76.69 86 ALA A CA 1
ATOM 713 C C . ALA A 1 86 ? 10.286 3.346 -9.652 1.00 76.69 86 ALA A C 1
ATOM 715 O O . ALA A 1 86 ? 9.783 2.313 -10.129 1.00 76.69 86 ALA A O 1
#

Foldseek 3Di:
DVCVVCPVVNLLVQLQVVQVVVQVVLVVPFHFPDDPVDADSFKTKTFLPVQDQQVVVQVVVVVVVDGWAADDDVRGSRITMDGDND

Radius of gyration: 14.24 Å; chains: 1; bounding box: 30×25×37 Å

Sequence (86 aa):
ERILTEGLEKRCERHRQMAEYVRSWARKYFALFADERYLSDTLTAITNNRNIDVADLNRQLGERGFQISNGYGKMKDKTFRIAHMA